Protein AF-A0A852GR33-F1 (afdb_monomer_lite)

InterPro domains:
  IPR049942 DML1/Misato [PTHR13391] (1-137)

pLDDT: mean 83.05, std 11.9, range [36.09, 95.5]

Sequence (143 aa):
MMHLAETLTFSGRKVVAAWASLPFPARPGCSLPDALCAHPQAVPWKLLSPCRERKVRGCFAQSVVLRGVGKERKPPASPLHACESTEEALQRYLHTLFPGAFSTSHVLEQPCHTQPPYPQFFSPLLTRQGFLLDKPPRYPSAG

Radius of gyration: 17.27 Å; chains: 1; bounding box: 50×30×48 Å

Organism: NCBI:txid243888

Secondary structure (DSSP, 8-state):
-HHHHHHT--TTPPP---EE-SS----TT--HHHHHHT-SSS-S-EESS-S---------EEEEEEES---------STTTTSSSHHHHHHHHHHHH-TTSEEEEEEESSPPP--SS----S-TTB-TTSPBPSS---PPP--

Foldseek 3Di:
DVVVQVVQCPPNDGDDWDKDDQLQAAAPLDALLRSLVVPQADDSIGTPDPPPPPPCPDQAEDEEEAEQGDPRQDDDPDPLSVDPDSQVSVVVSVCSNPVNYHYHYYYYNHHDDDDPPDDPPDDLQQDPSSYGHPDRDPDDPDD

Structure (mmCIF, N/CA/C/O backbone):
data_AF-A0A852GR33-F1
#
_entry.id   AF-A0A852GR33-F1
#
loop_
_atom_site.group_PDB
_atom_site.id
_atom_site.type_symbol
_atom_site.label_atom_id
_atom_site.label_alt_id
_atom_site.label_comp_id
_atom_site.label_asym_id
_atom_site.label_entity_id
_atom_site.label_seq_id
_atom_site.pdbx_PDB_ins_code
_atom_site.Cartn_x
_atom_site.Cartn_y
_atom_site.Cartn_z
_atom_site.occupancy
_atom_site.B_iso_or_equiv
_atom_site.auth_seq_id
_atom_site.auth_comp_id
_atom_site.auth_asym_id
_atom_site.auth_atom_id
_atom_site.pdbx_PDB_model_num
ATOM 1 N N . MET A 1 1 ? -8.197 5.360 -16.897 1.00 57.59 1 MET A N 1
ATOM 2 C CA . MET A 1 1 ? -7.205 4.273 -16.712 1.00 57.59 1 MET A CA 1
ATOM 3 C C . MET A 1 1 ? -6.151 4.230 -17.817 1.00 57.59 1 MET A C 1
ATOM 5 O O . MET A 1 1 ? -4.993 4.063 -17.466 1.00 57.59 1 MET A O 1
ATOM 9 N N . MET A 1 2 ? -6.494 4.438 -19.100 1.00 60.22 2 MET A N 1
ATOM 10 C CA . MET A 1 2 ? -5.513 4.403 -20.207 1.00 60.22 2 MET A CA 1
ATOM 11 C C . MET A 1 2 ? -4.359 5.411 -20.053 1.00 60.22 2 MET A C 1
ATOM 13 O O . MET A 1 2 ? -3.206 5.007 -20.107 1.00 60.22 2 MET A O 1
ATOM 17 N N . HIS A 1 3 ? -4.654 6.662 -19.687 1.00 69.25 3 HIS A N 1
ATOM 18 C CA . HIS A 1 3 ? -3.631 7.701 -19.493 1.00 69.25 3 HIS A CA 1
ATOM 19 C C . HIS A 1 3 ? -2.558 7.341 -18.446 1.00 69.25 3 HIS A C 1
ATOM 21 O O .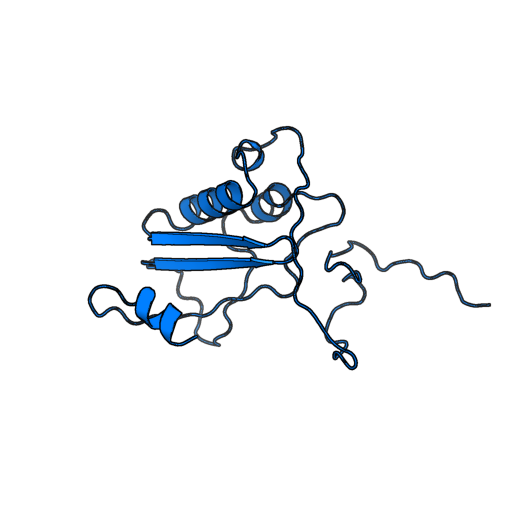 HIS A 1 3 ? -1.386 7.649 -18.620 1.00 69.25 3 HIS A O 1
ATOM 27 N N . LEU A 1 4 ? -2.928 6.655 -17.356 1.00 73.00 4 LEU A N 1
ATOM 28 C CA . LEU A 1 4 ? -1.966 6.245 -16.322 1.00 73.00 4 LEU A CA 1
ATOM 29 C C . LEU A 1 4 ? -1.073 5.100 -16.813 1.00 73.00 4 LEU A C 1
ATOM 31 O O . LEU A 1 4 ? 0.125 5.089 -16.544 1.00 73.00 4 LEU A O 1
ATOM 35 N N . ALA A 1 5 ? -1.643 4.152 -17.561 1.00 72.69 5 ALA A N 1
ATOM 36 C CA . ALA A 1 5 ? -0.871 3.081 -18.182 1.00 72.69 5 ALA A CA 1
ATOM 37 C C . ALA A 1 5 ? 0.118 3.629 -19.228 1.00 72.69 5 ALA A C 1
ATOM 39 O O . ALA A 1 5 ? 1.250 3.156 -19.303 1.00 72.69 5 ALA A O 1
ATOM 40 N N . GLU A 1 6 ? -0.273 4.657 -19.982 1.00 76.00 6 GLU A N 1
ATOM 41 C CA . GLU A 1 6 ? 0.602 5.374 -20.917 1.00 76.00 6 GLU A CA 1
ATOM 42 C C . GLU A 1 6 ? 1.739 6.100 -20.185 1.00 76.00 6 GLU A C 1
ATOM 44 O O . GLU A 1 6 ? 2.897 5.931 -20.555 1.00 76.00 6 GLU A O 1
ATOM 49 N N . THR A 1 7 ? 1.452 6.817 -19.089 1.00 75.88 7 THR A N 1
ATOM 50 C CA . THR A 1 7 ? 2.484 7.486 -18.269 1.00 75.88 7 THR A CA 1
ATOM 51 C C . THR A 1 7 ? 3.489 6.499 -17.665 1.00 75.88 7 THR A C 1
ATOM 53 O O . THR A 1 7 ? 4.674 6.804 -17.553 1.00 75.88 7 THR A O 1
ATOM 56 N N . LEU A 1 8 ? 3.037 5.301 -17.288 1.00 73.81 8 LEU A N 1
ATOM 57 C CA . LEU A 1 8 ? 3.903 4.246 -16.756 1.00 73.81 8 LEU A CA 1
ATOM 58 C C . LEU A 1 8 ? 4.608 3.429 -17.851 1.00 73.81 8 LEU A C 1
ATOM 60 O O . LEU A 1 8 ? 5.393 2.544 -17.529 1.00 73.81 8 LEU A O 1
ATOM 64 N N . THR A 1 9 ? 4.364 3.696 -19.135 1.00 73.94 9 THR A N 1
ATOM 65 C CA . THR A 1 9 ? 5.039 3.020 -20.251 1.00 73.94 9 THR A CA 1
ATOM 66 C C . THR A 1 9 ? 6.320 3.785 -20.598 1.00 73.94 9 THR A C 1
ATOM 68 O O . THR A 1 9 ? 6.296 4.770 -21.327 1.00 73.94 9 THR A O 1
ATOM 71 N N . PHE A 1 10 ? 7.470 3.333 -20.086 1.00 68.06 10 PHE A N 1
ATOM 72 C CA . PHE A 1 10 ? 8.775 3.958 -20.354 1.00 68.06 10 PHE A CA 1
ATOM 73 C C . PHE A 1 10 ? 9.637 3.096 -21.284 1.00 68.06 10 PHE A C 1
ATOM 75 O O . PHE A 1 10 ? 9.828 1.904 -21.024 1.00 68.06 10 PHE A O 1
ATOM 82 N N . SER A 1 11 ? 10.229 3.706 -22.320 1.00 67.38 11 SER A N 1
ATOM 83 C CA . SER A 1 11 ? 11.180 3.049 -23.241 1.00 67.38 11 SER A CA 1
ATOM 84 C C . SER A 1 11 ? 10.599 1.793 -23.924 1.00 67.38 11 SER A C 1
ATOM 86 O O . SER A 1 11 ? 11.236 0.749 -24.015 1.00 67.38 11 SER A O 1
ATOM 88 N N . GLY A 1 12 ? 9.329 1.855 -24.345 1.00 70.38 12 GLY A N 1
ATOM 89 C CA . GLY A 1 12 ? 8.646 0.740 -25.019 1.00 70.38 12 GLY A CA 1
ATOM 90 C C . GLY A 1 12 ? 8.255 -0.438 -24.113 1.00 70.38 12 GLY A C 1
ATOM 91 O O . GLY A 1 12 ? 7.695 -1.423 -24.598 1.00 70.38 12 GLY A O 1
ATOM 92 N N . ARG A 1 13 ? 8.503 -0.355 -22.796 1.00 71.62 13 ARG A N 1
ATOM 93 C CA . ARG A 1 13 ? 8.084 -1.374 -21.821 1.00 71.62 13 ARG A CA 1
ATOM 94 C C . ARG A 1 13 ? 6.597 -1.232 -21.510 1.00 71.62 13 ARG A C 1
ATOM 96 O O . ARG A 1 13 ? 6.175 -0.203 -20.998 1.00 71.62 13 ARG A O 1
ATOM 103 N N . LYS A 1 14 ? 5.812 -2.274 -21.793 1.00 69.69 14 LYS A N 1
ATOM 104 C CA . LYS A 1 14 ? 4.363 -2.306 -21.535 1.00 69.69 14 LYS A CA 1
ATOM 105 C C . LYS A 1 14 ? 4.060 -2.622 -20.065 1.00 69.69 14 LYS A C 1
ATOM 107 O O . LYS A 1 14 ? 4.712 -3.473 -19.462 1.00 69.69 14 LYS A O 1
ATOM 112 N N . VAL A 1 15 ? 3.047 -1.958 -19.511 1.00 68.50 15 VAL A N 1
ATOM 113 C CA . VAL A 1 15 ? 2.569 -2.147 -18.132 1.00 68.50 15 VAL A CA 1
ATOM 114 C C . VAL A 1 15 ? 1.873 -3.500 -17.997 1.00 68.50 15 VAL A C 1
ATOM 116 O O . VAL A 1 15 ? 0.918 -3.786 -18.716 1.00 68.50 15 VAL A O 1
ATOM 119 N N . VAL A 1 16 ? 2.321 -4.331 -17.057 1.00 71.81 16 VAL A N 1
ATOM 120 C CA . VAL A 1 16 ? 1.682 -5.619 -16.761 1.00 71.81 16 VAL A CA 1
ATOM 121 C C . VAL A 1 16 ? 1.575 -5.790 -15.256 1.00 71.81 16 VAL A C 1
ATOM 123 O O . VAL A 1 16 ? 2.475 -6.328 -14.623 1.00 71.81 16 VAL A O 1
ATOM 126 N N . ALA A 1 17 ? 0.474 -5.284 -14.708 1.00 82.12 17 ALA A N 1
ATOM 127 C CA . ALA A 1 17 ? -0.229 -5.755 -13.514 1.00 82.12 17 ALA A CA 1
ATOM 128 C C . ALA A 1 17 ? -1.070 -4.606 -12.955 1.00 82.12 17 ALA A C 1
ATOM 130 O O . ALA A 1 17 ? -0.612 -3.470 -12.877 1.00 82.12 17 ALA A O 1
ATOM 131 N N . ALA A 1 18 ? -2.281 -4.918 -12.515 1.00 88.00 18 ALA A N 1
ATOM 132 C CA . ALA A 1 18 ? -3.053 -4.042 -11.651 1.00 88.00 18 ALA A CA 1
ATOM 133 C C . ALA A 1 18 ? -3.206 -4.748 -10.307 1.00 88.00 18 ALA A C 1
ATOM 135 O O . ALA A 1 18 ? -3.470 -5.950 -10.277 1.00 88.00 18 ALA A O 1
ATOM 136 N N . TRP A 1 19 ? -3.024 -4.014 -9.217 1.00 91.56 19 TRP A N 1
ATOM 137 C CA . TRP A 1 19 ? -3.143 -4.534 -7.860 1.00 91.56 19 TRP A CA 1
ATOM 138 C C . TRP A 1 19 ? -4.214 -3.754 -7.112 1.00 91.56 19 TRP A C 1
ATOM 140 O O . TRP A 1 19 ? -4.410 -2.568 -7.373 1.00 91.56 19 TRP A O 1
ATOM 150 N N . ALA A 1 20 ? -4.894 -4.404 -6.174 1.00 94.06 20 ALA A N 1
ATOM 151 C CA . ALA A 1 20 ? -5.838 -3.733 -5.293 1.00 94.06 20 ALA A CA 1
ATOM 152 C C . ALA A 1 20 ? -5.846 -4.342 -3.893 1.00 94.06 20 ALA A C 1
ATOM 154 O O . ALA A 1 20 ? -5.587 -5.531 -3.700 1.00 94.06 20 ALA A O 1
ATOM 155 N N . SER A 1 21 ? -6.197 -3.513 -2.917 1.00 93.50 21 SER A N 1
ATOM 156 C CA . SER A 1 21 ? -6.556 -3.937 -1.569 1.00 93.50 21 SER A CA 1
ATOM 157 C C . SER A 1 21 ? -7.932 -3.367 -1.254 1.00 93.50 21 SER A C 1
ATOM 159 O O . SER A 1 21 ? -8.118 -2.151 -1.305 1.00 93.50 21 SER A O 1
ATOM 161 N N . LEU A 1 22 ? -8.908 -4.239 -1.003 1.00 90.06 22 LEU A N 1
ATOM 162 C CA . LEU A 1 22 ? -10.275 -3.842 -0.682 1.00 90.06 22 LEU A CA 1
ATOM 163 C C . LEU A 1 22 ? -10.895 -4.876 0.281 1.00 90.06 22 LEU A C 1
ATOM 165 O O . LEU A 1 22 ? -11.267 -5.963 -0.164 1.00 90.06 22 LEU A O 1
ATOM 169 N N . PRO A 1 23 ? -11.012 -4.567 1.583 1.00 89.38 23 PRO A N 1
ATOM 170 C CA . PRO A 1 23 ? -10.498 -3.370 2.253 1.00 89.38 23 PRO A CA 1
ATOM 171 C C . PRO A 1 23 ? -8.967 -3.404 2.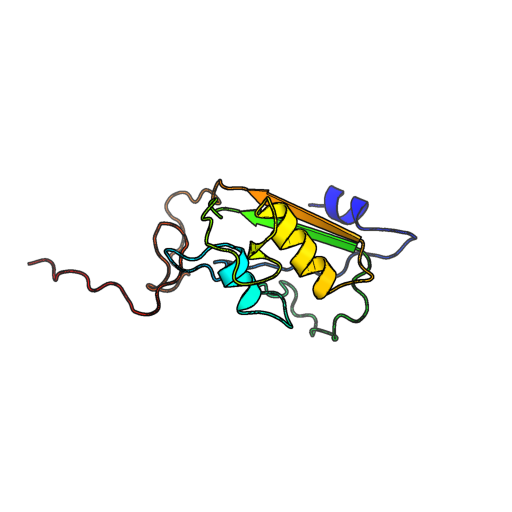400 1.00 89.38 23 PRO A C 1
ATOM 173 O O . PRO A 1 23 ? -8.360 -4.475 2.415 1.00 89.38 23 PRO A O 1
ATOM 176 N N . PHE A 1 24 ? -8.348 -2.231 2.553 1.00 92.88 24 PHE A N 1
ATOM 177 C CA . PHE A 1 24 ? -6.965 -2.137 3.026 1.00 92.88 24 PHE A CA 1
ATOM 178 C C . PHE A 1 24 ? -6.886 -2.637 4.482 1.00 92.88 24 PHE A C 1
ATOM 180 O O . PHE A 1 24 ? -7.806 -2.344 5.250 1.00 92.88 24 PHE A O 1
ATOM 187 N N . PRO A 1 25 ? -5.836 -3.376 4.902 1.00 91.31 25 PRO A N 1
ATOM 188 C CA . PRO A 1 25 ? -5.773 -3.999 6.226 1.00 91.31 25 PRO A CA 1
ATOM 189 C C . PRO A 1 25 ? -5.437 -3.007 7.356 1.00 91.31 25 PRO A C 1
ATOM 191 O O . PRO A 1 25 ? -4.535 -3.234 8.160 1.00 91.31 25 PRO A O 1
ATOM 194 N N . ALA A 1 26 ? -6.170 -1.896 7.430 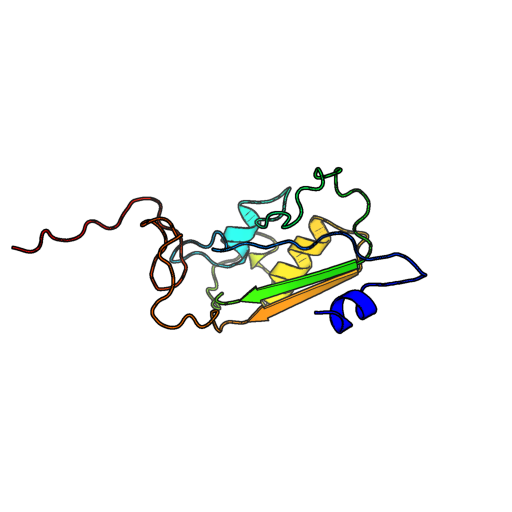1.00 89.62 26 ALA A N 1
ATOM 195 C CA . ALA A 1 26 ? -6.113 -0.955 8.537 1.00 89.62 26 ALA A CA 1
ATOM 196 C C . ALA A 1 26 ? -6.996 -1.428 9.699 1.00 89.62 26 ALA A C 1
ATOM 198 O O . ALA A 1 26 ? -8.106 -1.929 9.503 1.00 89.62 26 ALA A O 1
ATOM 199 N N . ARG A 1 27 ? -6.508 -1.220 10.923 1.00 90.00 27 ARG A N 1
ATOM 200 C CA . ARG A 1 27 ? -7.231 -1.499 12.169 1.00 90.00 27 ARG A CA 1
ATOM 201 C C . ARG A 1 27 ? -7.652 -0.191 12.848 1.00 90.00 27 ARG A C 1
ATOM 203 O O . ARG A 1 27 ? -6.972 0.821 12.664 1.00 90.00 27 ARG A O 1
ATOM 210 N N . PRO A 1 28 ? -8.729 -0.188 13.651 1.00 88.38 28 PRO A N 1
ATOM 211 C CA . PRO A 1 28 ? -9.105 0.990 14.425 1.00 88.38 28 PRO A CA 1
ATOM 212 C C . PRO A 1 28 ? -7.970 1.428 15.357 1.00 88.38 28 PRO A C 1
ATOM 214 O O . PRO A 1 28 ? -7.362 0.595 16.029 1.00 88.38 28 PRO A O 1
ATOM 217 N N . GLY A 1 29 ? -7.679 2.729 15.393 1.00 86.75 29 GLY A N 1
ATOM 218 C CA . GLY A 1 29 ? -6.608 3.293 16.222 1.00 86.75 29 GLY A CA 1
ATOM 219 C C . GLY A 1 29 ? -5.187 2.967 15.745 1.00 86.75 29 GLY A C 1
ATOM 220 O O . GLY A 1 29 ? -4.227 3.278 16.450 1.00 86.75 29 GLY A O 1
ATOM 221 N N . CYS A 1 30 ? -5.017 2.340 14.577 1.00 87.56 30 CYS A N 1
ATOM 222 C CA . CYS A 1 30 ? -3.718 2.156 13.933 1.00 87.56 30 CYS A CA 1
ATOM 223 C C . CYS A 1 30 ? -3.439 3.274 12.926 1.00 87.56 30 CYS A C 1
ATOM 225 O O . CYS A 1 30 ? -4.321 3.700 12.183 1.00 87.56 30 CYS A O 1
ATOM 227 N N . SER A 1 31 ? -2.184 3.715 12.892 1.00 91.12 31 SER A N 1
ATOM 228 C CA . SER A 1 31 ? -1.666 4.627 11.877 1.00 91.12 31 SER A CA 1
ATOM 229 C C . SER A 1 31 ? -1.365 3.876 10.571 1.00 91.12 31 SER A C 1
ATOM 231 O O . SER A 1 31 ? -1.287 2.644 10.547 1.00 91.12 31 SER A O 1
ATOM 233 N N . LEU A 1 32 ? -1.164 4.599 9.465 1.00 92.25 32 LEU A N 1
ATOM 234 C CA . LEU A 1 32 ? -0.709 3.977 8.215 1.00 92.25 32 LEU A CA 1
ATOM 235 C C . LEU A 1 32 ? 0.631 3.231 8.384 1.00 92.25 32 LEU A C 1
ATOM 237 O O . LEU A 1 32 ? 0.702 2.072 7.969 1.00 92.25 32 LEU A O 1
ATOM 241 N N . PRO A 1 33 ? 1.667 3.821 9.018 1.00 93.62 33 PRO A N 1
ATOM 242 C CA . PRO A 1 33 ? 2.891 3.100 9.351 1.00 93.62 33 PRO A CA 1
ATOM 243 C C . PRO A 1 33 ? 2.665 1.776 10.088 1.00 93.62 33 PRO A C 1
ATOM 245 O O . PRO A 1 33 ? 3.320 0.800 9.736 1.00 93.62 33 PRO A O 1
ATOM 248 N N . ASP A 1 34 ? 1.722 1.697 11.037 1.00 92.38 34 ASP A N 1
ATOM 249 C CA . ASP A 1 34 ? 1.410 0.441 11.744 1.00 92.38 34 ASP A CA 1
ATOM 250 C C . ASP A 1 34 ? 0.984 -0.664 10.760 1.00 92.38 34 ASP A C 1
ATOM 252 O O . ASP A 1 34 ? 1.491 -1.788 10.804 1.00 92.38 34 ASP A O 1
ATOM 256 N N . ALA A 1 35 ? 0.073 -0.338 9.837 1.00 92.44 35 ALA A N 1
ATOM 257 C CA . ALA A 1 35 ? -0.442 -1.287 8.850 1.00 92.44 35 ALA A CA 1
ATOM 258 C C . ALA A 1 35 ? 0.634 -1.731 7.841 1.00 92.44 35 ALA A C 1
ATOM 260 O O . ALA A 1 35 ? 0.674 -2.901 7.448 1.00 92.44 35 ALA A O 1
ATOM 261 N N . LEU A 1 36 ? 1.523 -0.817 7.438 1.00 93.94 36 LEU A N 1
ATOM 262 C CA . LEU A 1 36 ? 2.633 -1.11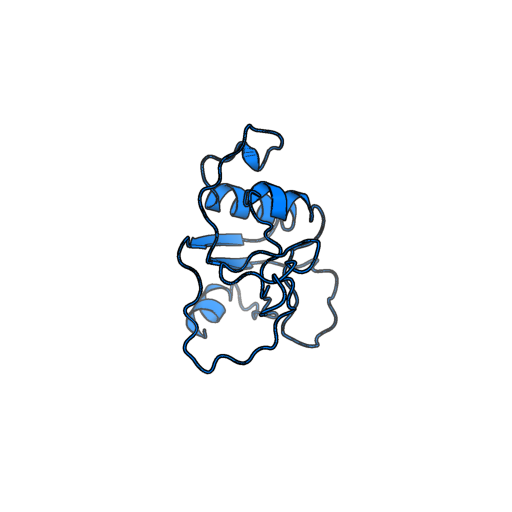1 6.524 1.00 93.94 36 LEU A CA 1
ATOM 263 C C . LEU A 1 36 ? 3.742 -1.922 7.211 1.00 93.94 36 LEU A C 1
ATOM 265 O O . LEU A 1 36 ? 4.250 -2.879 6.632 1.00 93.94 36 LEU A O 1
ATOM 269 N N . CYS A 1 37 ? 4.081 -1.603 8.465 1.00 92.00 37 CYS A N 1
ATOM 270 C CA . CYS A 1 37 ? 5.067 -2.341 9.259 1.00 92.00 37 CYS A CA 1
ATOM 271 C C . CYS A 1 37 ? 4.655 -3.797 9.515 1.00 92.00 37 CYS A C 1
ATOM 273 O O . CYS A 1 37 ? 5.529 -4.652 9.635 1.00 92.00 37 CYS A O 1
ATOM 275 N N . ALA A 1 38 ? 3.353 -4.102 9.540 1.00 91.81 38 ALA A N 1
ATOM 276 C CA . ALA A 1 38 ? 2.860 -5.480 9.598 1.00 91.81 38 ALA A CA 1
ATOM 277 C C . ALA A 1 38 ? 3.182 -6.303 8.330 1.00 91.81 38 ALA A C 1
ATOM 279 O O . ALA A 1 38 ? 3.063 -7.527 8.348 1.00 91.81 38 ALA A O 1
ATOM 280 N N . HIS A 1 39 ? 3.615 -5.652 7.242 1.00 91.50 39 HIS A N 1
ATOM 281 C CA . HIS A 1 39 ? 3.916 -6.269 5.951 1.00 91.50 39 HIS A CA 1
ATOM 282 C C . HIS A 1 39 ? 5.322 -5.866 5.445 1.00 91.50 39 HIS A C 1
ATOM 284 O O . HIS A 1 39 ? 5.451 -5.188 4.426 1.00 91.50 39 HIS A O 1
ATOM 290 N N . PRO A 1 40 ? 6.415 -6.264 6.124 1.00 87.25 40 PRO A N 1
ATOM 291 C CA . PRO A 1 40 ? 7.758 -5.736 5.850 1.00 87.25 40 PRO A CA 1
ATOM 292 C C . PRO A 1 40 ? 8.400 -6.243 4.549 1.00 87.25 40 PRO A C 1
ATOM 294 O O . PRO A 1 40 ? 9.354 -5.640 4.068 1.00 87.25 40 PRO A O 1
ATOM 297 N N . GLN A 1 41 ? 7.925 -7.362 3.995 1.00 86.62 41 GLN A N 1
ATOM 298 C CA . GLN A 1 41 ? 8.536 -8.026 2.829 1.00 86.62 41 GLN A CA 1
ATOM 299 C C . GLN A 1 41 ? 7.610 -8.118 1.611 1.00 86.62 41 GLN A C 1
ATOM 301 O O . GLN A 1 41 ? 8.012 -8.616 0.562 1.00 86.62 41 GLN A O 1
ATOM 306 N N . ALA A 1 42 ? 6.362 -7.683 1.748 1.00 88.25 42 ALA A N 1
ATOM 307 C CA . ALA A 1 42 ? 5.356 -7.787 0.706 1.00 88.25 42 ALA A CA 1
ATOM 308 C C . ALA A 1 42 ? 4.337 -6.675 0.878 1.00 88.25 42 ALA A C 1
ATOM 310 O O . ALA A 1 42 ? 4.111 -6.209 1.984 1.00 88.25 42 ALA A O 1
ATOM 311 N N . VAL A 1 43 ? 3.698 -6.292 -0.214 1.00 90.88 43 VAL A N 1
ATOM 312 C CA . VAL A 1 43 ? 2.643 -5.285 -0.215 1.00 90.88 43 VAL A CA 1
ATOM 313 C C . VAL A 1 43 ? 1.304 -5.853 0.285 1.00 90.88 43 VAL A C 1
ATOM 315 O O . VAL A 1 43 ? 0.990 -7.008 -0.002 1.00 90.88 43 VAL A O 1
ATOM 318 N N . PRO A 1 44 ? 0.456 -5.057 0.965 1.00 92.94 44 PRO A N 1
ATOM 319 C CA . PRO A 1 44 ? -0.855 -5.493 1.463 1.00 92.94 44 PRO A CA 1
ATOM 320 C C . PRO A 1 44 ? -1.972 -5.455 0.396 1.00 92.94 44 PRO A C 1
ATOM 322 O O . PRO A 1 44 ? -3.156 -5.336 0.724 1.00 92.94 44 PRO A O 1
ATOM 325 N N . TRP A 1 45 ? -1.625 -5.511 -0.891 1.00 92.94 45 TRP A N 1
ATOM 326 C CA . TRP A 1 45 ? -2.562 -5.573 -2.019 1.00 92.94 45 TRP A CA 1
ATOM 327 C C . TRP A 1 45 ? -2.336 -6.840 -2.843 1.00 92.94 45 TRP A C 1
ATOM 329 O O . TRP A 1 45 ? -1.261 -7.428 -2.822 1.00 92.94 45 TRP A O 1
ATOM 339 N N . LYS A 1 46 ? -3.366 -7.264 -3.578 1.00 90.94 46 LYS A N 1
ATOM 340 C CA . LYS A 1 46 ? -3.377 -8.484 -4.394 1.00 90.94 46 LYS A CA 1
ATOM 341 C C . LYS A 1 46 ? -3.455 -8.153 -5.876 1.00 90.94 46 LYS A C 1
ATOM 343 O O . LYS A 1 46 ? -4.066 -7.156 -6.260 1.00 90.94 46 LYS A O 1
ATOM 348 N N . LEU A 1 47 ? -2.858 -9.009 -6.698 1.00 89.44 47 LEU A N 1
ATOM 349 C CA . LEU A 1 47 ? -2.919 -8.901 -8.148 1.00 89.44 47 LEU A CA 1
ATOM 350 C C . LEU A 1 47 ? -4.360 -9.134 -8.629 1.00 89.44 47 LEU A C 1
ATOM 352 O O . LEU A 1 47 ? -5.013 -10.089 -8.217 1.00 89.44 47 LEU A O 1
ATOM 356 N N . LEU A 1 48 ? -4.853 -8.257 -9.502 1.00 88.12 48 LEU A N 1
ATOM 357 C CA . LEU A 1 48 ? -6.192 -8.349 -10.093 1.00 88.12 48 LEU A CA 1
ATOM 358 C C . LEU A 1 48 ? -6.249 -9.293 -11.297 1.00 88.12 48 LEU A C 1
ATOM 360 O O . LEU A 1 48 ? -7.332 -9.695 -11.714 1.00 88.12 48 LEU A O 1
ATOM 364 N N . SER A 1 49 ? -5.097 -9.630 -11.877 1.00 81.88 49 SER A N 1
ATOM 365 C CA . SER A 1 49 ? -5.004 -10.608 -12.955 1.00 81.88 49 SER A CA 1
ATOM 366 C C . SER A 1 49 ? -4.630 -11.994 -12.411 1.00 81.88 49 SER A C 1
ATOM 368 O O . SER A 1 49 ? -3.854 -12.101 -11.464 1.00 81.88 49 SER A O 1
ATOM 370 N N . PRO A 1 50 ? -5.114 -13.082 -13.032 1.00 69.06 50 PRO A N 1
ATOM 371 C CA . PRO A 1 50 ? -4.768 -14.454 -12.648 1.00 69.06 50 PRO A CA 1
ATOM 372 C C . PRO A 1 50 ? -3.345 -14.861 -13.073 1.00 69.06 50 PRO A C 1
ATOM 374 O O . PRO A 1 50 ? -2.967 -16.027 -12.951 1.00 69.06 50 PRO A O 1
ATOM 377 N N . CYS A 1 51 ? -2.551 -13.927 -13.613 1.00 65.44 51 CYS A N 1
ATOM 378 C CA . CYS A 1 51 ? -1.168 -14.192 -13.981 1.00 65.44 51 CYS A CA 1
ATOM 379 C C . CYS A 1 51 ? -0.403 -14.590 -12.717 1.00 65.44 51 CYS A C 1
ATOM 381 O O . CYS A 1 51 ? -0.467 -13.885 -11.713 1.00 65.44 51 CYS A O 1
ATOM 383 N N . ARG A 1 52 ? 0.311 -15.723 -12.743 1.00 63.56 52 ARG A N 1
ATOM 384 C CA . ARG A 1 52 ? 1.111 -16.132 -11.585 1.00 63.56 52 ARG A CA 1
ATOM 385 C C . ARG A 1 52 ? 2.053 -14.998 -11.216 1.00 63.56 52 ARG A C 1
ATOM 387 O O . ARG A 1 52 ? 2.745 -14.459 -12.081 1.00 63.56 52 ARG A O 1
ATOM 394 N N . GLU A 1 53 ? 2.090 -14.691 -9.929 1.00 61.69 53 GLU A N 1
ATOM 395 C CA . GLU A 1 53 ? 3.021 -13.751 -9.330 1.00 61.69 53 GLU A CA 1
ATOM 396 C C . GLU A 1 53 ? 4.450 -14.265 -9.579 1.00 61.69 53 GLU A C 1
ATOM 398 O O . GLU A 1 53 ? 5.033 -15.011 -8.791 1.00 61.69 53 GLU A O 1
ATOM 403 N N . ARG A 1 54 ? 5.035 -13.935 -10.740 1.00 59.38 54 ARG A N 1
ATOM 404 C CA . ARG A 1 54 ? 6.486 -14.030 -10.906 1.00 59.38 54 ARG A CA 1
ATOM 405 C C . ARG A 1 54 ? 7.026 -13.097 -9.841 1.00 59.38 54 ARG A C 1
ATOM 407 O O . ARG A 1 54 ? 6.674 -11.920 -9.883 1.00 59.38 54 ARG A O 1
ATOM 414 N N . LYS A 1 55 ? 7.848 -13.620 -8.913 1.00 58.38 55 LYS A N 1
ATOM 415 C CA . LYS A 1 55 ? 8.635 -12.818 -7.957 1.00 58.38 55 LYS A CA 1
ATOM 416 C C . LYS A 1 55 ? 8.997 -11.522 -8.663 1.00 58.38 55 LYS A C 1
ATOM 418 O O . LYS A 1 55 ? 9.698 -11.604 -9.676 1.00 58.38 55 LYS A O 1
ATOM 423 N N . VAL A 1 56 ? 8.432 -10.402 -8.206 1.00 57.50 56 VAL A N 1
ATOM 424 C CA . VAL A 1 56 ? 8.460 -9.100 -8.885 1.00 57.50 56 VAL A CA 1
ATOM 425 C C . VAL A 1 56 ? 9.902 -8.592 -8.880 1.00 57.50 56 VAL A C 1
ATOM 427 O O . VAL A 1 56 ? 10.278 -7.699 -8.141 1.00 57.50 56 VAL A O 1
ATOM 430 N N . ARG A 1 57 ? 10.764 -9.212 -9.686 1.00 58.69 57 ARG A N 1
ATOM 431 C CA . ARG A 1 57 ? 12.171 -8.845 -9.855 1.00 58.69 57 ARG A CA 1
ATOM 432 C C . ARG A 1 57 ? 12.320 -7.673 -10.832 1.00 58.69 57 ARG A C 1
ATOM 434 O O . ARG A 1 57 ? 13.431 -7.370 -11.238 1.00 58.69 57 ARG A O 1
ATOM 441 N N . GLY A 1 58 ? 11.219 -7.036 -11.241 1.00 70.06 58 GLY A N 1
ATOM 442 C CA . GLY A 1 58 ? 11.215 -6.075 -12.344 1.00 70.06 58 GLY A CA 1
ATOM 443 C C . GLY A 1 58 ? 10.063 -5.076 -12.312 1.00 70.06 58 GLY A C 1
ATOM 444 O O . GLY A 1 58 ? 9.475 -4.812 -13.358 1.00 70.06 58 GLY A O 1
ATOM 445 N N . CYS A 1 59 ? 9.723 -4.525 -11.142 1.00 81.50 59 CYS A N 1
ATOM 446 C CA . CYS A 1 59 ? 8.936 -3.293 -11.113 1.00 81.50 59 CYS A CA 1
ATOM 447 C C . CYS A 1 59 ?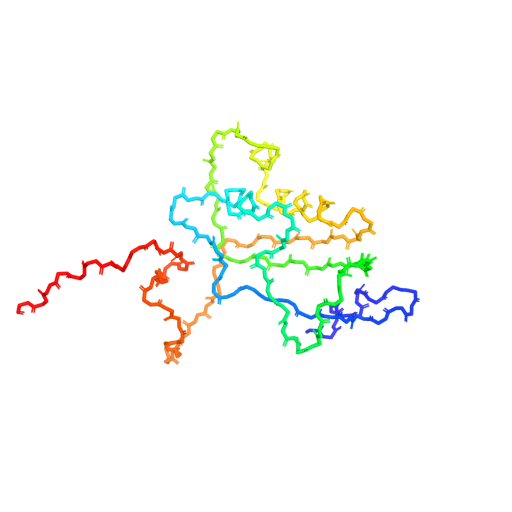 9.854 -2.143 -11.542 1.00 81.50 59 CYS A C 1
ATOM 449 O O . CYS A 1 59 ? 10.792 -1.809 -10.826 1.00 81.50 59 CYS A O 1
ATOM 451 N N . PHE A 1 60 ? 9.629 -1.580 -12.727 1.00 84.62 60 PHE A N 1
ATOM 452 C CA . PHE A 1 60 ? 10.415 -0.445 -13.222 1.00 84.62 60 PHE A CA 1
ATOM 453 C C . PHE A 1 60 ? 9.745 0.895 -12.895 1.00 84.62 60 PHE A C 1
ATOM 455 O O . PHE A 1 60 ? 10.432 1.890 -12.683 1.00 84.62 60 PHE A O 1
ATOM 462 N N . ALA A 1 61 ? 8.413 0.915 -12.833 1.00 87.38 61 ALA A N 1
ATOM 463 C CA . ALA A 1 61 ? 7.622 2.059 -12.416 1.00 87.38 61 ALA A CA 1
ATOM 464 C C . ALA A 1 61 ? 6.310 1.584 -11.781 1.00 87.38 61 ALA A C 1
ATOM 466 O O . ALA A 1 61 ? 5.756 0.562 -12.191 1.00 87.38 61 ALA A O 1
ATOM 467 N N . GLN A 1 62 ? 5.810 2.330 -10.800 1.00 89.25 62 GLN A N 1
ATOM 468 C CA . GLN A 1 62 ? 4.527 2.071 -10.154 1.00 89.25 62 GLN A CA 1
ATOM 469 C C . GLN A 1 62 ? 3.840 3.366 -9.726 1.00 89.25 62 GLN A C 1
ATOM 471 O O . GLN A 1 62 ? 4.491 4.350 -9.375 1.00 89.25 62 GLN A O 1
ATOM 476 N N . SER A 1 63 ? 2.510 3.326 -9.715 1.00 91.94 63 SER A N 1
ATOM 477 C CA . SER A 1 63 ? 1.657 4.365 -9.148 1.00 91.94 63 SER A CA 1
ATOM 478 C C . SER A 1 63 ? 0.710 3.724 -8.143 1.00 91.94 63 SER A C 1
ATOM 480 O O . SER A 1 63 ? -0.029 2.801 -8.491 1.00 91.94 63 SER A O 1
ATOM 482 N N . VAL A 1 64 ? 0.764 4.184 -6.894 1.00 94.31 64 VAL A N 1
ATOM 483 C CA . VAL A 1 64 ? -0.034 3.647 -5.789 1.00 94.31 64 VAL A CA 1
ATOM 484 C C . VAL A 1 64 ? -0.912 4.750 -5.226 1.00 94.31 64 VAL A C 1
ATOM 486 O O . VAL A 1 64 ? -0.426 5.794 -4.805 1.00 94.31 64 VAL A O 1
ATOM 489 N N . VAL A 1 65 ? -2.217 4.497 -5.181 1.00 95.00 65 VAL A N 1
ATOM 490 C CA . VAL A 1 65 ? -3.184 5.409 -4.568 1.00 95.00 65 VAL A CA 1
ATOM 491 C C . VAL A 1 65 ? -3.843 4.698 -3.402 1.00 95.00 65 VAL A C 1
ATOM 493 O O . VAL A 1 65 ? -4.455 3.645 -3.579 1.00 95.00 65 VAL A O 1
ATOM 496 N N . LEU A 1 66 ? -3.744 5.296 -2.221 1.00 94.69 66 LEU A N 1
ATOM 497 C CA . LEU A 1 66 ? -4.425 4.840 -1.019 1.00 94.69 66 LEU A CA 1
ATOM 498 C C . LEU A 1 66 ? -5.509 5.850 -0.643 1.00 94.69 66 LEU A C 1
ATOM 500 O O . LEU A 1 66 ? -5.286 7.055 -0.707 1.00 94.69 66 LEU A O 1
ATOM 504 N N . ARG A 1 67 ? -6.699 5.366 -0.283 1.00 93.62 67 ARG A N 1
ATOM 505 C CA . ARG A 1 67 ? -7.861 6.202 0.051 1.00 93.62 67 ARG A CA 1
ATOM 506 C C . ARG A 1 67 ? -8.456 5.801 1.392 1.00 93.62 67 ARG A C 1
ATOM 508 O O . ARG A 1 67 ? -8.406 4.626 1.746 1.00 93.62 67 ARG A O 1
ATOM 515 N N . GLY A 1 68 ? -9.074 6.752 2.086 1.00 89.69 68 GLY A N 1
ATOM 516 C CA . GLY A 1 68 ? -9.768 6.509 3.352 1.00 89.69 68 GLY A CA 1
ATOM 517 C C . GLY A 1 68 ? -8.843 6.364 4.561 1.00 89.69 68 GLY A C 1
ATOM 518 O O . GLY A 1 68 ? -9.259 5.799 5.568 1.00 89.69 68 GLY A O 1
ATOM 519 N N . VAL A 1 69 ? -7.591 6.823 4.469 1.00 84.75 69 VAL A N 1
ATOM 520 C CA . VAL A 1 69 ? -6.611 6.702 5.557 1.00 84.75 69 VAL A CA 1
ATOM 521 C C . VAL A 1 69 ? -6.408 8.056 6.225 1.00 84.75 69 VAL A C 1
ATOM 523 O O . VAL A 1 69 ? -5.979 9.012 5.585 1.00 84.75 69 VAL A O 1
ATOM 526 N N . GLY A 1 70 ? -6.736 8.124 7.517 1.00 77.81 70 GLY A N 1
ATOM 527 C CA . GLY A 1 70 ? -6.626 9.339 8.323 1.00 77.81 70 GLY A CA 1
ATOM 528 C C . GLY A 1 70 ? -5.200 9.655 8.786 1.00 77.81 70 GLY A C 1
ATOM 529 O O . GLY A 1 70 ? -4.288 8.831 8.700 1.00 77.81 70 GLY A O 1
ATOM 530 N N . LYS A 1 71 ? -5.024 10.861 9.335 1.00 73.12 71 LYS A N 1
ATOM 531 C CA . LYS A 1 71 ? -3.759 11.380 9.889 1.00 73.12 71 LYS A CA 1
ATOM 532 C C . LYS A 1 71 ? -3.509 10.934 11.335 1.00 73.12 71 LYS A C 1
ATOM 534 O O . LYS A 1 71 ? -3.091 11.734 12.170 1.00 73.12 71 LYS A O 1
ATOM 539 N N . GLU A 1 72 ? -3.763 9.668 11.643 1.00 78.25 72 GLU A N 1
ATOM 540 C CA . GLU A 1 72 ? -3.431 9.131 12.964 1.00 78.25 72 GLU A CA 1
ATOM 541 C C . GLU A 1 72 ? -1.909 9.139 13.137 1.00 78.25 72 GLU A C 1
ATOM 543 O O . GLU A 1 72 ? -1.181 8.446 12.420 1.00 78.25 72 GLU A O 1
ATOM 548 N N . ARG A 1 73 ? -1.423 9.958 14.071 1.00 71.12 73 ARG A N 1
ATOM 549 C CA . ARG A 1 73 ? -0.002 10.076 14.401 1.00 71.12 73 ARG A CA 1
ATOM 550 C C . ARG A 1 73 ? 0.261 9.401 15.734 1.00 71.12 73 ARG A C 1
ATOM 552 O O . ARG A 1 73 ? -0.438 9.635 16.715 1.00 71.12 73 ARG A O 1
ATOM 559 N N . LYS A 1 74 ? 1.309 8.586 15.763 1.00 75.00 74 LYS A N 1
ATOM 560 C CA . LYS A 1 74 ? 1.810 7.928 16.968 1.00 75.00 74 LYS A CA 1
ATOM 561 C C . LYS A 1 74 ? 3.273 8.297 17.196 1.00 75.00 74 LYS A C 1
ATOM 563 O O . LYS A 1 74 ? 3.941 8.693 16.239 1.00 75.00 74 LYS A O 1
ATOM 568 N N . PRO A 1 75 ? 3.776 8.167 18.436 1.00 75.12 75 PRO A N 1
ATOM 569 C CA . PRO A 1 75 ? 5.194 8.334 18.725 1.00 75.12 75 PRO A CA 1
ATOM 570 C C . PRO A 1 75 ? 6.062 7.467 17.797 1.00 75.12 75 PRO A C 1
ATOM 572 O O . PRO A 1 75 ? 5.644 6.364 17.429 1.00 75.12 75 PRO A O 1
ATOM 575 N N . PRO A 1 76 ? 7.260 7.936 17.412 1.00 77.44 76 PRO A N 1
ATOM 576 C CA . PRO A 1 76 ? 8.088 7.241 16.440 1.00 77.44 76 PRO A CA 1
ATOM 577 C C . PRO A 1 76 ? 8.613 5.915 17.001 1.00 77.44 76 PRO A C 1
ATOM 579 O O . PRO A 1 76 ? 9.524 5.893 17.822 1.00 77.44 76 PRO A O 1
ATOM 582 N N . ALA A 1 77 ? 8.046 4.803 16.527 1.00 84.38 77 ALA A N 1
ATOM 583 C CA . ALA A 1 77 ? 8.493 3.444 16.849 1.00 84.38 77 ALA A CA 1
ATOM 584 C C . ALA A 1 77 ? 9.254 2.767 15.691 1.00 84.38 77 ALA A C 1
ATOM 586 O O . ALA A 1 77 ? 9.887 1.731 15.877 1.00 84.38 77 ALA A O 1
ATOM 587 N N . SER A 1 78 ? 9.194 3.334 14.480 1.00 87.19 78 SER A N 1
ATOM 588 C CA . SER A 1 78 ? 9.914 2.840 13.299 1.00 87.19 78 SER A CA 1
ATOM 589 C C . SER A 1 78 ? 10.259 3.979 12.326 1.00 87.19 78 SER A C 1
ATOM 591 O O . SER A 1 78 ? 9.672 5.060 12.427 1.00 87.19 78 SER A O 1
ATOM 593 N N . PRO A 1 79 ? 11.146 3.759 11.333 1.00 88.56 79 PRO A N 1
ATOM 594 C CA . PRO A 1 79 ? 11.489 4.777 10.335 1.00 88.56 79 PRO A CA 1
ATOM 595 C C . PRO A 1 79 ? 10.300 5.292 9.510 1.00 88.56 79 PRO A C 1
ATOM 597 O O . PRO A 1 79 ? 10.375 6.394 8.970 1.00 88.56 79 PRO A O 1
ATOM 600 N N . LEU A 1 80 ? 9.217 4.509 9.402 1.00 91.31 80 LEU A N 1
ATOM 601 C CA . LEU A 1 80 ? 7.973 4.937 8.750 1.00 91.31 80 LEU A CA 1
ATOM 602 C C . LEU A 1 80 ? 7.151 5.879 9.638 1.00 91.31 80 LEU A C 1
ATOM 604 O O . LEU A 1 80 ? 6.458 6.746 9.122 1.00 91.31 80 LEU A O 1
ATOM 608 N N . HIS A 1 81 ? 7.243 5.740 10.964 1.00 91.44 81 HIS A N 1
ATOM 609 C CA . HIS A 1 81 ? 6.596 6.657 11.908 1.00 91.44 81 HIS A CA 1
ATOM 610 C C . HIS A 1 81 ? 7.324 7.999 12.019 1.00 91.44 81 HIS A C 1
ATOM 612 O O . HIS A 1 81 ? 6.722 8.987 12.421 1.00 91.44 81 HIS A O 1
ATOM 618 N N . ALA A 1 82 ? 8.614 8.030 11.676 1.00 90.31 82 ALA A N 1
ATOM 619 C CA . ALA A 1 82 ? 9.409 9.252 11.639 1.00 90.31 82 ALA A CA 1
ATOM 620 C C . ALA A 1 82 ? 9.138 10.120 10.393 1.00 90.31 82 ALA A C 1
ATOM 622 O O . ALA A 1 82 ? 9.669 11.222 10.307 1.00 90.31 82 ALA A O 1
ATOM 623 N N . CYS A 1 83 ? 8.360 9.631 9.419 1.00 91.06 83 CYS A N 1
ATOM 624 C CA . CYS A 1 83 ? 7.951 10.415 8.253 1.00 91.06 83 CYS A CA 1
ATOM 625 C C . CYS A 1 83 ? 7.002 11.550 8.654 1.00 91.06 83 CYS A C 1
ATOM 627 O O . CYS A 1 83 ? 6.122 11.379 9.500 1.00 91.06 83 CYS A O 1
ATOM 629 N N . GLU A 1 84 ? 7.137 12.699 7.999 1.00 88.44 84 GLU A N 1
ATOM 630 C CA . GLU A 1 84 ? 6.335 13.881 8.311 1.00 88.44 84 GLU A CA 1
ATOM 631 C C . GLU A 1 84 ? 4.895 13.735 7.807 1.00 88.44 84 GLU A C 1
ATOM 633 O O . GLU A 1 84 ? 3.966 14.313 8.375 1.00 88.44 84 GLU A O 1
ATOM 638 N N . SER A 1 85 ? 4.671 12.919 6.775 1.00 90.56 85 SER A N 1
ATOM 639 C CA . SER A 1 85 ? 3.344 12.657 6.214 1.00 90.56 85 SER A CA 1
ATOM 640 C C . SER A 1 85 ? 3.088 11.169 5.965 1.00 90.56 85 SER A C 1
ATOM 642 O O . SER A 1 85 ? 4.008 10.363 5.818 1.00 90.56 85 SER A O 1
ATOM 644 N N . THR A 1 86 ? 1.807 10.800 5.887 1.00 92.06 86 THR A N 1
ATOM 645 C CA . THR A 1 86 ? 1.376 9.450 5.488 1.00 92.06 86 THR A CA 1
ATOM 646 C C . THR A 1 86 ? 1.802 9.118 4.059 1.00 92.06 86 THR A C 1
ATOM 648 O O . THR A 1 86 ? 2.125 7.970 3.764 1.00 92.06 86 THR A O 1
ATOM 651 N N . GLU A 1 87 ? 1.850 10.121 3.183 1.00 94.12 87 GLU A N 1
ATOM 652 C CA . GLU A 1 87 ? 2.311 9.973 1.804 1.00 94.12 87 GLU A CA 1
ATOM 653 C C . GLU A 1 87 ? 3.810 9.686 1.732 1.00 94.12 87 GLU A C 1
ATOM 655 O O . GLU A 1 87 ? 4.219 8.745 1.057 1.00 94.12 87 GLU A O 1
ATOM 660 N N . GLU A 1 88 ? 4.622 10.400 2.516 1.00 93.94 88 GLU A N 1
ATOM 661 C CA . GLU A 1 88 ? 6.053 10.113 2.638 1.00 93.94 88 GLU A CA 1
ATOM 662 C C . GLU A 1 88 ? 6.297 8.716 3.234 1.00 93.94 88 GLU A C 1
ATOM 664 O O . GLU A 1 88 ? 7.159 7.980 2.749 1.00 93.94 88 GLU A O 1
ATOM 669 N N . ALA A 1 89 ? 5.507 8.304 4.233 1.00 94.19 89 ALA A N 1
ATOM 670 C CA . ALA A 1 89 ? 5.592 6.958 4.798 1.00 94.19 89 ALA A CA 1
ATOM 671 C C . ALA A 1 89 ? 5.285 5.875 3.748 1.00 94.19 89 ALA A C 1
ATOM 673 O O . ALA A 1 89 ? 6.013 4.884 3.651 1.00 94.19 89 ALA A O 1
ATOM 674 N N . LEU A 1 90 ? 4.247 6.072 2.926 1.00 95.19 90 LEU A N 1
ATOM 675 C CA . LEU A 1 90 ? 3.918 5.164 1.828 1.00 95.19 90 LEU A CA 1
ATOM 676 C C . LEU A 1 90 ? 5.035 5.136 0.776 1.00 95.19 90 LEU A C 1
ATOM 678 O O . LEU A 1 90 ? 5.445 4.056 0.352 1.00 95.19 90 LEU A O 1
ATOM 682 N N . GLN A 1 91 ? 5.573 6.297 0.398 1.00 95.31 91 GLN A N 1
ATOM 683 C CA . GLN A 1 91 ? 6.663 6.390 -0.571 1.00 95.31 91 GLN A CA 1
ATOM 684 C C . GLN A 1 91 ? 7.928 5.678 -0.077 1.00 95.31 91 GLN A C 1
ATOM 686 O O . GLN A 1 91 ? 8.531 4.896 -0.815 1.00 95.31 91 GLN A O 1
ATOM 691 N N . ARG A 1 92 ? 8.307 5.894 1.189 1.00 95.31 92 ARG A N 1
ATOM 692 C CA . ARG A 1 92 ? 9.458 5.238 1.824 1.00 95.31 92 ARG A CA 1
ATOM 693 C C . ARG A 1 92 ? 9.272 3.722 1.875 1.00 95.31 92 ARG A C 1
ATOM 695 O O . ARG A 1 92 ? 10.195 2.992 1.527 1.00 95.31 92 ARG A O 1
ATOM 702 N N . TYR A 1 93 ? 8.079 3.251 2.234 1.00 95.50 93 TYR A N 1
ATOM 703 C CA . TYR A 1 93 ? 7.743 1.826 2.240 1.00 95.50 93 TYR A CA 1
ATOM 704 C C . TYR A 1 93 ? 7.870 1.182 0.849 1.00 95.50 93 TYR A C 1
ATOM 706 O O . TYR A 1 93 ? 8.499 0.132 0.706 1.00 95.50 93 TYR A O 1
ATOM 714 N N . LEU A 1 94 ? 7.342 1.831 -0.195 1.00 94.69 94 LEU A N 1
ATOM 715 C CA . LEU A 1 94 ? 7.468 1.351 -1.576 1.00 94.69 94 LEU A CA 1
ATOM 716 C C . LEU A 1 94 ? 8.923 1.306 -2.040 1.00 94.69 94 LEU A C 1
ATOM 718 O O . LEU A 1 94 ? 9.320 0.341 -2.688 1.00 94.69 94 LEU A O 1
ATOM 722 N N . HIS A 1 95 ? 9.725 2.308 -1.677 1.00 93.56 95 HIS A N 1
ATOM 723 C CA . HIS A 1 95 ? 11.150 2.340 -1.993 1.00 93.56 95 HIS A CA 1
ATOM 724 C C . HIS A 1 95 ? 11.922 1.206 -1.300 1.00 93.56 95 HIS A C 1
ATOM 726 O O . HIS A 1 95 ? 12.826 0.625 -1.893 1.00 93.56 95 HIS A O 1
ATOM 732 N N . THR A 1 96 ? 11.553 0.835 -0.069 1.00 92.75 96 THR A N 1
ATOM 733 C CA . THR A 1 96 ? 12.146 -0.325 0.617 1.00 92.75 96 THR A CA 1
ATOM 734 C C . THR A 1 96 ? 11.844 -1.638 -0.110 1.00 92.75 96 THR A C 1
ATOM 736 O O . THR A 1 96 ? 12.730 -2.482 -0.228 1.00 92.75 96 THR A O 1
ATOM 739 N N . LEU A 1 97 ? 10.622 -1.817 -0.621 1.00 91.44 97 LEU A N 1
ATOM 740 C CA . LEU A 1 97 ? 10.228 -3.039 -1.332 1.00 91.44 97 LEU A CA 1
ATOM 741 C C . LEU A 1 97 ? 10.722 -3.082 -2.788 1.00 91.44 97 LEU A C 1
ATOM 743 O O . LEU A 1 97 ? 11.000 -4.159 -3.316 1.00 91.44 97 LEU A O 1
ATOM 747 N N . PHE A 1 98 ? 10.836 -1.922 -3.439 1.00 90.69 98 PHE A N 1
ATOM 748 C CA . PHE A 1 98 ? 11.169 -1.785 -4.857 1.00 90.69 98 PHE A CA 1
ATOM 749 C C . PHE A 1 98 ? 12.206 -0.669 -5.091 1.00 90.69 98 PHE A C 1
ATOM 751 O O . PHE A 1 98 ? 11.895 0.335 -5.735 1.00 90.69 98 PHE A O 1
ATOM 758 N N . PRO A 1 99 ? 13.458 -0.829 -4.625 1.00 90.44 99 PRO A N 1
ATOM 759 C CA . PRO A 1 99 ? 14.461 0.246 -4.635 1.00 90.44 99 PRO A CA 1
ATOM 760 C C . PRO A 1 99 ? 14.862 0.729 -6.038 1.00 90.44 99 PRO A C 1
ATOM 762 O O . PRO A 1 99 ? 15.340 1.845 -6.194 1.00 90.44 99 PRO A O 1
ATOM 765 N N . GLY A 1 100 ? 14.671 -0.096 -7.073 1.00 88.25 100 GLY A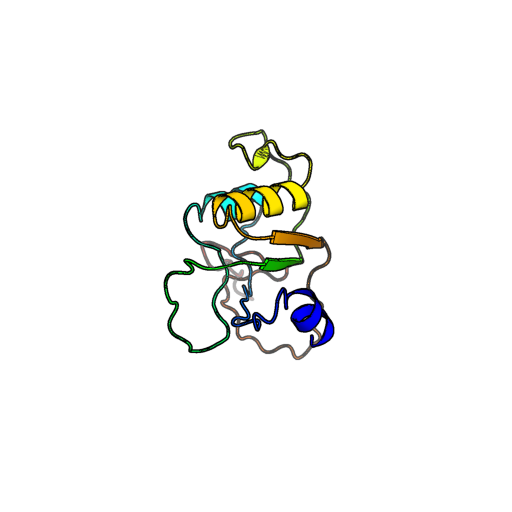 N 1
ATOM 766 C CA . GLY A 1 100 ? 14.951 0.267 -8.468 1.00 88.25 100 GLY A CA 1
ATOM 767 C C . GLY A 1 100 ? 13.750 0.816 -9.246 1.00 88.25 100 GLY A C 1
ATOM 768 O O . GLY A 1 100 ? 13.879 1.065 -10.444 1.00 88.25 100 GLY A O 1
ATOM 769 N N . ALA A 1 101 ? 12.578 0.947 -8.614 1.00 89.12 101 ALA A N 1
ATOM 770 C CA . ALA A 1 101 ? 11.350 1.364 -9.282 1.00 89.12 101 ALA A CA 1
ATOM 771 C C . ALA A 1 101 ? 11.092 2.865 -9.124 1.00 89.12 101 ALA A C 1
ATOM 773 O O . ALA A 1 101 ? 11.091 3.391 -8.009 1.00 89.12 101 ALA A O 1
ATOM 774 N N . PHE A 1 102 ? 10.722 3.533 -10.218 1.00 88.31 102 PHE A N 1
ATOM 775 C CA . PHE A 1 102 ? 10.127 4.867 -10.143 1.00 88.31 102 PHE A CA 1
ATOM 776 C C . PHE A 1 102 ? 8.740 4.767 -9.508 1.00 88.31 102 PHE A C 1
ATOM 778 O O . PHE A 1 102 ? 7.798 4.266 -10.120 1.00 88.31 102 PHE A O 1
ATOM 785 N N . SER A 1 103 ? 8.620 5.201 -8.258 1.00 90.19 103 SER A N 1
ATOM 786 C CA . SER A 1 103 ? 7.400 5.034 -7.472 1.00 90.19 103 SER A CA 1
ATOM 787 C C . SER A 1 103 ? 6.760 6.389 -7.210 1.00 90.19 103 SER A C 1
ATOM 789 O O . SER A 1 103 ? 7.394 7.265 -6.631 1.00 90.19 103 SER A O 1
ATOM 791 N N . THR A 1 104 ? 5.503 6.546 -7.615 1.00 91.69 104 THR A N 1
ATOM 792 C CA . THR A 1 104 ? 4.651 7.655 -7.175 1.00 91.69 104 THR A CA 1
ATOM 793 C C . THR A 1 104 ? 3.573 7.109 -6.247 1.00 91.69 104 THR A C 1
ATOM 795 O O . THR A 1 104 ? 2.949 6.082 -6.532 1.00 91.69 104 THR A O 1
ATOM 798 N N . SER A 1 105 ? 3.379 7.769 -5.114 1.00 93.69 105 SER A N 1
ATOM 799 C CA . SER A 1 105 ? 2.350 7.430 -4.139 1.00 93.69 105 SER A CA 1
ATOM 800 C C . SER A 1 105 ? 1.467 8.631 -3.878 1.00 93.69 105 SER A C 1
ATOM 802 O O . SER A 1 105 ? 1.971 9.743 -3.863 1.00 93.69 105 SER A O 1
ATOM 804 N N . HIS A 1 106 ? 0.182 8.388 -3.637 1.00 94.19 106 HIS A N 1
ATOM 805 C CA . HIS A 1 106 ? -0.766 9.420 -3.240 1.00 94.19 106 HIS A CA 1
ATOM 806 C C . HIS A 1 106 ? -1.692 8.889 -2.146 1.00 94.19 106 HIS A C 1
ATOM 808 O O . HIS A 1 106 ? -2.279 7.811 -2.303 1.00 94.19 106 HIS A O 1
ATOM 814 N N . VAL A 1 107 ? -1.864 9.638 -1.055 1.00 94.31 107 VAL A N 1
ATOM 815 C CA . VAL A 1 107 ? -2.739 9.256 0.063 1.00 94.31 107 VAL A CA 1
ATOM 816 C C . VAL A 1 107 ? -3.885 10.253 0.189 1.00 94.31 107 VAL A C 1
ATOM 818 O O . VAL A 1 107 ? -3.687 11.448 0.365 1.00 94.31 107 VAL A O 1
ATOM 821 N N . LEU A 1 108 ? -5.116 9.755 0.086 1.00 92.88 108 LEU A N 1
ATOM 822 C CA . LEU A 1 108 ? -6.341 10.538 0.227 1.00 92.88 108 LEU A CA 1
ATOM 823 C C . LEU A 1 108 ? -7.049 10.164 1.526 1.00 92.88 108 LEU A C 1
ATOM 825 O O . LEU A 1 108 ? -7.320 8.989 1.781 1.00 92.88 108 LEU A O 1
ATOM 829 N N . GLU A 1 109 ? -7.418 11.169 2.314 1.00 89.69 109 GLU A N 1
ATOM 830 C CA . GLU A 1 109 ? -8.221 10.966 3.524 1.00 89.69 109 GLU A CA 1
ATOM 831 C C . GLU A 1 109 ? -9.647 10.521 3.182 1.00 89.69 109 GLU A C 1
ATOM 833 O O . GLU A 1 109 ? -10.254 9.743 3.914 1.00 89.69 109 GLU A O 1
ATOM 838 N N . GLN A 1 110 ? -10.186 10.981 2.049 1.00 90.44 110 GLN A N 1
ATOM 839 C CA . GLN A 1 110 ? -11.555 10.682 1.646 1.00 90.44 110 GLN A CA 1
ATOM 840 C C . GLN A 1 110 ? -11.692 9.202 1.246 1.00 90.44 110 GLN A C 1
ATOM 842 O O . GLN A 1 110 ? -10.974 8.740 0.348 1.00 90.44 110 GLN A O 1
ATOM 847 N N . PRO A 1 111 ? -12.619 8.446 1.865 1.00 88.06 111 PRO A N 1
ATOM 848 C CA . PRO A 1 111 ? -12.890 7.068 1.478 1.00 88.06 111 PRO A CA 1
ATOM 849 C C . PRO A 1 111 ? -13.601 6.999 0.120 1.00 88.06 111 PRO A C 1
ATOM 851 O O . PRO A 1 111 ? -14.171 7.976 -0.370 1.00 88.06 111 PRO A O 1
ATOM 854 N N . CYS A 1 112 ? -13.599 5.816 -0.496 1.00 85.88 112 CYS A N 1
ATOM 855 C CA . CYS A 1 112 ? -14.412 5.568 -1.684 1.00 85.88 112 CYS A CA 1
ATOM 856 C C . CYS A 1 112 ? -15.902 5.653 -1.329 1.00 85.88 112 CYS A C 1
ATOM 858 O O . CYS A 1 112 ? -16.372 4.961 -0.425 1.00 85.88 112 CYS A O 1
ATOM 860 N N . HIS A 1 113 ? -16.648 6.482 -2.059 1.00 83.62 113 HIS A N 1
ATOM 861 C CA . HIS A 1 113 ? -18.092 6.574 -1.889 1.00 83.62 113 HIS A CA 1
ATOM 862 C C . HIS A 1 113 ? -18.767 5.298 -2.406 1.00 83.62 113 HIS A C 1
ATOM 864 O O . HIS A 1 113 ? -18.490 4.847 -3.517 1.00 83.62 113 HIS A O 1
ATOM 870 N N . THR A 1 114 ? -19.657 4.727 -1.599 1.00 81.62 114 THR A N 1
ATOM 871 C CA . THR A 1 114 ? -20.502 3.590 -1.973 1.00 81.62 114 THR A CA 1
ATOM 872 C C . THR A 1 114 ? -21.958 3.995 -1.767 1.00 81.62 114 THR A C 1
ATOM 874 O O . THR A 1 114 ? -22.307 4.539 -0.720 1.00 81.62 114 THR A O 1
ATOM 877 N N . GLN A 1 115 ? -22.799 3.794 -2.784 1.00 80.50 115 GLN A N 1
ATOM 878 C CA . GLN A 1 115 ? -24.229 4.100 -2.713 1.00 80.50 115 GLN A CA 1
ATOM 879 C C . GLN A 1 115 ? -25.039 2.822 -2.471 1.00 80.50 115 GLN A C 1
ATOM 881 O O . GLN A 1 115 ? -24.680 1.772 -3.011 1.00 80.50 115 GLN A O 1
ATOM 886 N N . PRO A 1 116 ? -26.131 2.881 -1.689 1.00 78.56 116 PRO A N 1
ATOM 887 C CA . PRO A 1 116 ? -27.093 1.791 -1.625 1.00 78.56 116 PRO A CA 1
ATOM 888 C C . PRO A 1 116 ? -27.748 1.534 -2.997 1.00 78.56 116 PRO A C 1
ATOM 890 O O . PRO A 1 116 ? -28.061 2.498 -3.694 1.00 78.56 116 PRO A O 1
ATOM 893 N N . PRO A 1 117 ? -28.023 0.271 -3.368 1.00 79.62 117 PRO A N 1
ATOM 894 C CA . PRO A 1 117 ? -27.651 -0.954 -2.665 1.00 79.62 117 PRO A CA 1
ATOM 895 C C . PRO A 1 117 ? -26.208 -1.365 -3.006 1.00 79.62 117 PRO A C 1
ATOM 897 O O . PRO A 1 117 ? -25.927 -1.832 -4.108 1.00 79.62 117 PRO A O 1
ATOM 900 N N . TYR A 1 118 ? -25.283 -1.233 -2.051 1.00 71.31 118 TYR A N 1
ATOM 901 C CA . TYR A 1 118 ? -23.931 -1.763 -2.218 1.00 71.31 118 TYR A CA 1
ATOM 902 C C . TYR A 1 118 ? -23.912 -3.233 -1.778 1.00 71.31 118 TYR A C 1
ATOM 904 O O . TYR A 1 118 ? -24.372 -3.524 -0.669 1.00 71.31 118 TYR A O 1
ATOM 912 N N . PRO A 1 119 ? -23.416 -4.170 -2.605 1.00 78.12 119 PRO A N 1
ATOM 913 C CA . PRO A 1 119 ? -23.451 -5.584 -2.262 1.00 78.12 119 PRO A CA 1
ATOM 914 C C . PRO A 1 119 ? -22.637 -5.863 -0.992 1.00 78.12 119 PRO A C 1
ATOM 916 O O . PRO A 1 119 ? -21.520 -5.373 -0.825 1.00 78.12 119 PRO A O 1
ATOM 919 N N . GLN A 1 120 ? -23.187 -6.679 -0.090 1.00 76.00 120 GLN A N 1
ATOM 920 C CA . GLN A 1 120 ? -22.514 -7.077 1.147 1.00 76.00 120 GLN A CA 1
ATOM 921 C C . GLN A 1 120 ? -21.542 -8.237 0.878 1.00 76.00 120 GLN A C 1
ATOM 923 O O . GLN A 1 120 ? -21.759 -9.365 1.304 1.00 76.00 120 GLN A O 1
ATOM 928 N N . PHE A 1 121 ? -20.468 -7.968 0.138 1.00 83.19 121 PHE A N 1
ATOM 929 C CA . PHE A 1 121 ? -19.412 -8.957 -0.121 1.00 83.19 121 PHE A CA 1
ATOM 930 C C . PHE A 1 121 ? -18.281 -8.925 0.918 1.00 83.19 121 PHE A C 1
ATOM 932 O O . PHE A 1 121 ? -17.382 -9.764 0.888 1.00 83.19 121 PHE A O 1
ATOM 939 N N . PHE A 1 122 ? -18.303 -7.960 1.841 1.00 85.62 122 PHE A N 1
ATOM 940 C CA . PHE A 1 122 ? -17.302 -7.846 2.895 1.00 85.62 122 PHE A CA 1
ATOM 941 C C . PHE A 1 122 ? -17.675 -8.637 4.148 1.00 85.62 122 PHE A C 1
ATOM 943 O O . PHE A 1 122 ? -18.843 -8.752 4.516 1.00 85.62 122 PHE A O 1
ATOM 950 N N . SER A 1 123 ? -16.643 -9.130 4.834 1.00 87.94 123 SER A N 1
ATOM 951 C CA . SER A 1 123 ? -16.766 -9.799 6.131 1.00 87.94 123 SER A CA 1
ATOM 952 C C . SER A 1 123 ? -17.472 -8.906 7.169 1.00 87.94 123 SER A C 1
ATOM 954 O O . SER A 1 123 ? -17.208 -7.702 7.191 1.00 87.94 123 SER A O 1
ATOM 956 N N . PRO A 1 124 ? -18.262 -9.474 8.106 1.00 88.12 124 PRO A N 1
ATOM 957 C CA . PRO A 1 124 ? -18.807 -8.751 9.265 1.00 88.12 124 PRO A CA 1
ATOM 958 C C . PRO A 1 124 ? -17.747 -8.105 10.175 1.00 88.12 124 PRO A C 1
ATOM 960 O O . PRO A 1 124 ? -18.081 -7.314 11.053 1.00 88.12 124 PRO A O 1
ATOM 963 N N . LEU A 1 125 ? -16.470 -8.457 9.993 1.00 90.38 125 LEU A N 1
ATOM 964 C CA . LEU A 1 125 ? -15.336 -7.832 10.675 1.00 90.38 125 LEU A CA 1
ATOM 965 C C . LEU A 1 125 ? -14.964 -6.457 10.100 1.00 90.38 125 LEU A C 1
ATOM 967 O O . LEU A 1 125 ? -14.196 -5.737 10.733 1.00 90.38 125 LEU A O 1
ATOM 971 N N . LEU A 1 126 ? -15.462 -6.094 8.913 1.00 89.50 126 LEU A N 1
ATOM 972 C CA . LEU A 1 126 ? -15.232 -4.780 8.322 1.00 89.50 126 LEU A CA 1
ATOM 973 C C . LEU A 1 126 ? -16.239 -3.771 8.884 1.00 89.50 126 LEU A C 1
ATOM 975 O O . LEU A 1 126 ? -17.451 -3.926 8.731 1.00 89.50 126 LEU A O 1
ATOM 979 N N . THR A 1 127 ? -15.740 -2.713 9.519 1.00 87.94 127 THR A N 1
ATOM 980 C CA . THR A 1 127 ? -16.582 -1.629 10.035 1.00 87.94 127 THR A CA 1
ATOM 981 C C . THR A 1 127 ? -17.127 -0.752 8.909 1.00 87.94 127 THR A C 1
ATOM 983 O O . THR A 1 127 ? -16.587 -0.711 7.802 1.00 87.94 127 THR A O 1
ATOM 986 N N . ARG A 1 128 ? -18.164 0.044 9.208 1.00 83.56 128 ARG A N 1
ATOM 987 C CA . ARG A 1 128 ? -18.706 1.041 8.264 1.00 83.56 128 ARG A CA 1
ATOM 988 C C . ARG A 1 128 ? -17.688 2.117 7.867 1.00 83.56 128 ARG A C 1
ATOM 990 O O . ARG A 1 128 ? -17.855 2.752 6.834 1.00 83.56 128 ARG A O 1
ATOM 997 N N . GLN A 1 129 ? -16.650 2.315 8.676 1.00 83.31 129 GLN A N 1
ATOM 998 C CA . GLN A 1 129 ? -15.550 3.244 8.420 1.00 83.31 129 GLN A CA 1
ATOM 999 C C . GLN A 1 129 ? -14.411 2.609 7.604 1.00 83.31 129 GLN A C 1
ATOM 1001 O O . GLN A 1 129 ? -13.458 3.301 7.269 1.00 83.31 129 GLN A O 1
ATOM 1006 N N . GLY A 1 130 ? -14.496 1.315 7.271 1.00 86.62 130 GLY A N 1
ATOM 1007 C CA . GLY A 1 130 ? -13.495 0.627 6.453 1.00 86.62 130 GLY A CA 1
ATOM 1008 C C . GLY A 1 130 ? -12.326 0.014 7.232 1.00 86.62 130 GLY A C 1
ATOM 1009 O O . GLY A 1 130 ? -11.318 -0.324 6.619 1.00 86.62 130 GLY A O 1
ATOM 1010 N N . PHE A 1 131 ? -12.450 -0.164 8.553 1.00 89.69 131 PHE A N 1
ATOM 1011 C CA . PHE A 1 131 ? -11.425 -0.801 9.391 1.00 89.69 131 PHE A CA 1
ATOM 1012 C C . PHE A 1 131 ? -11.743 -2.270 9.680 1.00 89.69 131 PHE A C 1
ATOM 1014 O O . PHE A 1 131 ? -12.905 -2.636 9.850 1.00 89.69 131 PHE A O 1
ATOM 1021 N N . LEU A 1 132 ? -10.712 -3.106 9.795 1.00 90.56 132 LEU A N 1
ATOM 1022 C CA . LEU A 1 132 ? -10.842 -4.516 10.161 1.00 90.56 132 LEU A CA 1
ATOM 1023 C C . LEU A 1 132 ? -10.782 -4.712 11.681 1.00 90.56 132 LEU A C 1
ATOM 1025 O O . LEU A 1 132 ? -9.857 -4.240 12.343 1.00 90.56 132 LEU A O 1
ATOM 1029 N N . LEU A 1 133 ? -11.753 -5.449 12.220 1.00 91.44 133 LEU A N 1
ATOM 1030 C CA . LEU A 1 133 ? -11.804 -5.890 13.614 1.00 91.44 133 LEU A CA 1
ATOM 1031 C C . LEU A 1 133 ? -11.202 -7.291 13.785 1.00 91.44 133 LEU A C 1
ATOM 1033 O O . LEU A 1 133 ? -11.327 -8.140 12.905 1.00 91.44 133 LEU A O 1
ATOM 1037 N N . ASP A 1 134 ? -10.626 -7.565 14.959 1.00 88.44 134 ASP A N 1
ATOM 1038 C CA . ASP A 1 134 ? -10.154 -8.914 15.319 1.00 88.44 134 ASP A CA 1
ATOM 1039 C C . ASP A 1 134 ? -11.307 -9.869 15.672 1.00 88.44 134 ASP A C 1
ATOM 1041 O O . ASP A 1 134 ? -11.187 -11.086 15.539 1.00 88.44 134 ASP A O 1
ATOM 1045 N N . LYS A 1 135 ? -12.428 -9.327 16.160 1.00 86.44 135 LYS A N 1
ATOM 1046 C CA . LYS A 1 135 ? -13.617 -10.084 16.570 1.00 86.44 135 LYS A CA 1
ATOM 1047 C C . LYS A 1 135 ? -14.874 -9.387 16.060 1.00 86.44 135 LYS A C 1
ATOM 1049 O O . LYS A 1 135 ? -14.887 -8.155 16.000 1.00 86.44 135 LYS A O 1
ATOM 1054 N N . PRO A 1 136 ? -15.931 -10.142 15.716 1.00 81.31 136 PRO A N 1
ATOM 1055 C CA . PRO A 1 136 ? -17.180 -9.537 15.290 1.00 81.31 136 PRO A CA 1
ATOM 1056 C C . PRO A 1 136 ? -17.746 -8.672 16.422 1.00 81.31 136 PRO A C 1
ATOM 1058 O O . PRO A 1 136 ? -17.621 -9.043 17.598 1.00 81.31 136 PRO A O 1
ATOM 1061 N N . PRO A 1 137 ? -18.352 -7.519 16.096 1.00 75.25 137 PRO A N 1
ATOM 1062 C CA . PRO A 1 137 ? -18.994 -6.692 17.098 1.00 75.25 137 PRO A CA 1
ATOM 1063 C C . PRO A 1 137 ? -20.092 -7.509 17.781 1.00 75.25 137 PRO A C 1
ATOM 1065 O O . PRO A 1 137 ? -20.897 -8.175 17.127 1.00 75.25 137 PRO A O 1
ATOM 1068 N N . ARG A 1 138 ? -20.114 -7.481 19.116 1.00 73.06 138 ARG A N 1
ATOM 1069 C CA . ARG A 1 138 ? -21.227 -8.041 19.882 1.00 73.06 138 ARG A CA 1
ATOM 1070 C C . ARG A 1 138 ? -22.409 -7.104 19.681 1.00 73.06 138 ARG A C 1
ATOM 1072 O O . ARG A 1 138 ? -22.474 -6.060 20.324 1.00 73.06 138 ARG A O 1
ATOM 1079 N N . TYR A 1 139 ? -23.300 -7.434 18.755 1.00 65.00 139 TYR A N 1
ATOM 1080 C CA . TYR A 1 139 ? -24.589 -6.761 18.700 1.00 65.00 139 TYR A CA 1
ATOM 1081 C C . TYR A 1 139 ? -25.311 -7.032 20.029 1.00 65.00 139 TYR A C 1
ATOM 1083 O O . TYR A 1 139 ? -25.330 -8.187 20.466 1.00 65.00 139 TYR A O 1
ATOM 1091 N N . PRO A 1 140 ? -25.884 -6.017 20.698 1.00 52.75 140 PRO A N 1
ATOM 1092 C CA . PRO A 1 140 ? -26.905 -6.298 21.691 1.00 52.75 140 PRO A CA 1
ATOM 1093 C C . PRO A 1 140 ? -28.029 -7.042 20.965 1.00 52.75 140 PRO A C 1
ATOM 1095 O O . PRO A 1 140 ? -28.459 -6.592 19.900 1.00 52.75 140 PRO A O 1
ATOM 1098 N N . SER A 1 141 ? -28.464 -8.191 21.495 1.00 41.41 141 SER A N 1
ATOM 1099 C CA . SER A 1 141 ? -29.693 -8.829 21.020 1.00 41.41 141 SER A CA 1
ATOM 1100 C C . SER A 1 141 ? -30.789 -7.773 21.033 1.00 41.41 141 SER A C 1
ATOM 1102 O O . SER A 1 141 ? -31.059 -7.189 22.083 1.00 41.41 141 SER A O 1
ATOM 1104 N N . ALA A 1 142 ? -31.373 -7.498 19.870 1.00 46.62 142 ALA A N 1
ATOM 1105 C CA . ALA A 1 142 ? -32.630 -6.777 19.816 1.00 46.62 142 ALA A CA 1
ATOM 1106 C C . ALA A 1 142 ? -33.643 -7.609 20.616 1.00 46.62 142 ALA A C 1
ATOM 1108 O O . ALA A 1 142 ? -33.881 -8.771 20.276 1.00 46.62 142 ALA A O 1
ATOM 1109 N N . GLY A 1 143 ? -34.101 -7.050 21.735 1.00 36.09 143 GLY A N 1
ATOM 1110 C CA . GLY A 1 143 ? -35.279 -7.530 22.452 1.00 36.09 143 GLY A CA 1
ATOM 1111 C C . GLY A 1 143 ? -36.552 -7.144 21.721 1.00 36.09 143 GLY A C 1
ATOM 1112 O O . GLY A 1 143 ? -36.492 -6.195 20.903 1.00 36.09 143 GLY A O 1
#